Protein AF-B1WVE5-F1 (afdb_monomer_lite)

Secondary structure (DSSP, 8-state):
--HHHHHHHHHHHH-HHHHHHHHHHHHHHHHHTT-TT--HHHHHHS-HHHHHHHHHHHH-HHHHHHHHHHHHHHHHHHHHHHHH--

Structure (mmCIF, N/CA/C/O backbone):
data_AF-B1WVE5-F1
#
_entry.id   AF-B1WVE5-F1
#
loop_
_atom_site.group_PDB
_atom_site.id
_atom_site.type_symbol
_atom_site.label_atom_id
_atom_site.label_alt_id
_atom_site.label_comp_id
_atom_site.label_asym_id
_atom_site.label_entity_id
_atom_site.label_seq_id
_atom_site.pdbx_PDB_ins_code
_atom_site.Cartn_x
_atom_site.Cartn_y
_atom_site.Cartn_z
_atom_site.occupancy
_atom_site.B_iso_or_equiv
_atom_site.auth_seq_id
_atom_site.auth_comp_id
_atom_site.auth_asym_id
_atom_site.auth_atom_id
_atom_site.pdbx_PDB_model_num
ATOM 1 N N . MET A 1 1 ? 1.116 -19.203 -5.131 1.00 55.31 1 MET A N 1
ATOM 2 C CA . MET A 1 1 ? 1.601 -17.919 -5.690 1.00 55.31 1 MET A CA 1
ATOM 3 C C . MET A 1 1 ? 0.898 -17.685 -7.027 1.00 55.31 1 MET A C 1
ATOM 5 O O . MET A 1 1 ? 0.986 -18.550 -7.886 1.00 55.31 1 MET A O 1
ATOM 9 N N . SER A 1 2 ? 0.113 -16.611 -7.180 1.00 74.38 2 SER A N 1
ATOM 10 C CA . SER A 1 2 ? -0.709 -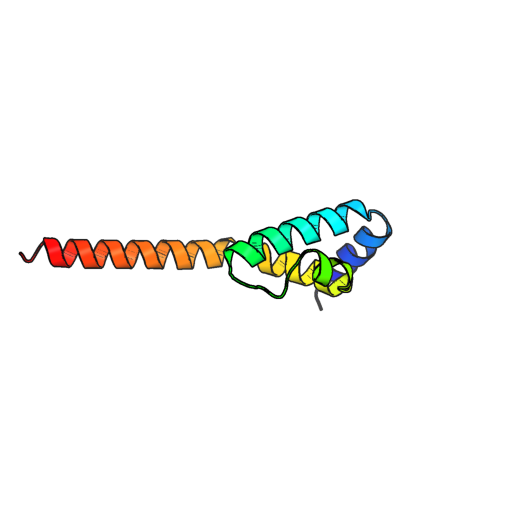16.374 -8.387 1.00 74.38 2 SER A CA 1
ATOM 11 C C . SER A 1 2 ? 0.123 -15.822 -9.550 1.00 74.38 2 SER A C 1
ATOM 13 O O . SER A 1 2 ? 0.920 -14.904 -9.357 1.00 74.38 2 SER A O 1
ATOM 15 N N . PHE A 1 3 ? -0.100 -16.321 -10.771 1.00 77.62 3 PHE A N 1
ATOM 16 C CA . PHE A 1 3 ? 0.630 -15.914 -11.984 1.00 77.62 3 PHE A CA 1
ATOM 17 C C . PHE A 1 3 ? 0.534 -14.399 -12.262 1.00 77.62 3 PHE A C 1
ATOM 19 O O . PHE A 1 3 ? 1.477 -13.773 -12.745 1.00 77.62 3 PHE A O 1
ATOM 26 N N . ARG A 1 4 ? -0.583 -13.772 -11.863 1.00 78.62 4 ARG A N 1
ATOM 27 C CA . ARG A 1 4 ? -0.813 -12.323 -12.004 1.00 78.62 4 ARG A CA 1
ATOM 28 C C . ARG A 1 4 ? 0.183 -11.472 -11.209 1.00 78.62 4 ARG A C 1
ATOM 30 O O . ARG A 1 4 ? 0.534 -10.380 -11.650 1.00 78.62 4 ARG A O 1
ATOM 37 N N . LEU A 1 5 ? 0.654 -11.968 -10.065 1.00 83.19 5 LEU A N 1
ATOM 38 C CA . LEU A 1 5 ? 1.600 -11.249 -9.205 1.00 83.19 5 LEU A CA 1
ATOM 39 C C . LEU A 1 5 ? 3.008 -11.230 -9.802 1.00 83.19 5 LEU A C 1
ATOM 41 O O . LEU A 1 5 ? 3.724 -10.245 -9.663 1.00 83.19 5 LEU A O 1
ATOM 45 N N . ILE A 1 6 ? 3.397 -12.296 -10.502 1.00 82.44 6 ILE A N 1
ATOM 46 C CA . ILE A 1 6 ? 4.698 -12.385 -11.177 1.00 82.44 6 ILE A CA 1
ATOM 47 C C . ILE A 1 6 ? 4.744 -11.411 -12.361 1.00 82.44 6 ILE A C 1
ATOM 49 O O . ILE A 1 6 ? 5.704 -10.656 -12.506 1.00 82.44 6 ILE A O 1
ATOM 53 N N . ILE A 1 7 ? 3.668 -11.347 -13.153 1.00 86.19 7 ILE A N 1
ATOM 54 C CA . ILE A 1 7 ? 3.551 -10.387 -14.262 1.00 86.19 7 ILE A CA 1
ATOM 55 C C . ILE A 1 7 ? 3.655 -8.940 -13.758 1.00 86.19 7 ILE A C 1
ATOM 57 O O . ILE A 1 7 ? 4.285 -8.108 -14.407 1.00 86.19 7 ILE A O 1
ATOM 61 N N . LEU A 1 8 ? 3.055 -8.619 -12.609 1.00 88.69 8 LEU A N 1
ATOM 62 C CA . LEU A 1 8 ? 3.120 -7.267 -12.044 1.00 88.69 8 LEU A CA 1
ATOM 63 C C . LEU A 1 8 ? 4.530 -6.865 -11.614 1.00 88.69 8 LEU A C 1
ATOM 65 O O . LEU A 1 8 ? 4.944 -5.749 -11.909 1.00 88.69 8 LEU A O 1
ATOM 69 N N . GLN A 1 9 ? 5.285 -7.775 -10.999 1.00 87.69 9 GLN A N 1
ATOM 70 C CA . GLN A 1 9 ? 6.681 -7.507 -10.648 1.00 87.69 9 GLN A CA 1
ATOM 71 C C . GLN A 1 9 ? 7.527 -7.198 -11.887 1.00 87.69 9 GLN A C 1
ATOM 73 O O . GLN A 1 9 ? 8.311 -6.254 -11.881 1.00 87.69 9 GLN A O 1
ATOM 78 N N . LEU A 1 10 ? 7.327 -7.939 -12.981 1.00 90.50 10 LEU A N 1
ATOM 79 C CA . LEU A 1 10 ? 7.989 -7.635 -14.252 1.00 90.50 10 LEU A CA 1
ATOM 80 C C . LEU A 1 10 ? 7.567 -6.259 -14.779 1.00 90.50 10 LEU A C 1
ATOM 82 O O . LEU A 1 10 ? 8.417 -5.463 -15.165 1.00 90.50 10 LEU A O 1
ATOM 86 N N . LYS A 1 11 ? 6.271 -5.933 -14.728 1.00 92.69 11 LYS A N 1
ATOM 87 C CA . LYS A 1 11 ? 5.771 -4.613 -15.140 1.00 92.69 11 LYS A CA 1
ATOM 88 C C . LYS A 1 11 ? 6.373 -3.470 -14.328 1.00 92.69 11 LYS A C 1
ATOM 90 O O . LYS A 1 11 ? 6.651 -2.437 -14.918 1.00 92.69 11 LYS A O 1
ATOM 95 N N . PHE A 1 12 ? 6.614 -3.632 -13.028 1.00 94.75 12 PHE A N 1
ATOM 96 C CA . PHE A 1 12 ? 7.272 -2.595 -12.224 1.00 94.75 12 PHE A CA 1
ATOM 97 C C . PHE A 1 12 ? 8.698 -2.305 -12.694 1.00 94.75 12 PHE A C 1
ATOM 99 O O . PHE A 1 12 ? 9.103 -1.145 -12.691 1.00 94.75 12 PHE A O 1
ATOM 106 N N . LYS A 1 13 ? 9.425 -3.321 -13.177 1.00 92.00 13 LYS A N 1
ATOM 107 C CA . LYS A 1 13 ? 10.772 -3.135 -13.739 1.00 92.00 13 LYS A CA 1
ATOM 108 C C . LYS A 1 13 ? 10.761 -2.337 -15.043 1.00 92.00 13 LYS A C 1
ATOM 110 O O . LYS A 1 13 ? 11.643 -1.514 -15.251 1.00 92.00 13 LYS A O 1
ATOM 115 N N . PHE A 1 14 ? 9.763 -2.555 -15.900 1.00 94.19 14 PHE A N 1
ATOM 116 C CA . PHE A 1 14 ? 9.638 -1.837 -17.177 1.00 94.19 14 PHE A CA 1
ATOM 117 C C . PHE A 1 14 ? 8.902 -0.497 -17.062 1.00 94.19 14 PHE A C 1
ATOM 119 O O . PHE A 1 14 ? 9.078 0.376 -17.906 1.00 94.19 14 PHE A O 1
ATOM 126 N N . LEU A 1 15 ? 8.075 -0.324 -16.030 1.00 95.44 15 LEU A N 1
ATOM 127 C CA . LEU A 1 15 ? 7.261 0.866 -15.812 1.00 95.44 15 LEU A CA 1
ATOM 128 C C . LEU A 1 15 ? 7.277 1.261 -14.323 1.00 95.44 15 LEU A C 1
ATOM 130 O O . LEU A 1 15 ? 6.305 1.011 -13.603 1.00 95.44 15 LEU A O 1
ATOM 134 N N . PRO A 1 16 ? 8.350 1.916 -13.843 1.00 93.62 16 PRO A N 1
ATOM 135 C CA . PRO A 1 16 ? 8.484 2.297 -12.433 1.00 93.62 16 PRO A CA 1
ATOM 136 C C . PRO A 1 16 ? 7.357 3.214 -11.934 1.00 93.62 16 PRO A C 1
ATOM 138 O O . PRO A 1 16 ? 6.955 3.150 -10.772 1.00 93.62 16 PRO A O 1
ATOM 141 N N . SER A 1 17 ? 6.777 4.025 -12.824 1.00 96.50 17 SER A N 1
ATOM 142 C CA . SER A 1 17 ? 5.623 4.876 -12.510 1.00 96.50 17 SER A CA 1
ATOM 143 C C . SER A 1 17 ? 4.376 4.074 -12.125 1.00 96.50 17 SER A C 1
ATOM 145 O O . SER A 1 17 ? 3.554 4.560 -11.349 1.00 96.50 17 SER A O 1
ATOM 147 N N . LEU A 1 18 ? 4.225 2.837 -12.614 1.00 95.81 18 LEU A N 1
ATOM 148 C CA . LEU A 1 18 ? 3.135 1.949 -12.208 1.00 95.81 18 LEU A CA 1
ATOM 149 C C . LEU A 1 18 ? 3.305 1.5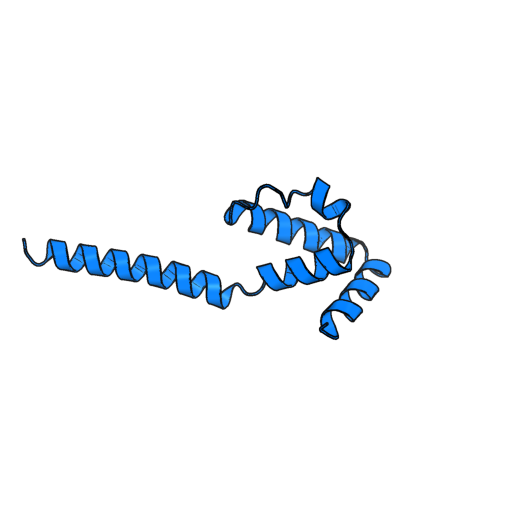01 -10.755 1.00 95.81 18 LEU A C 1
ATOM 151 O O . LEU A 1 18 ? 2.327 1.476 -10.010 1.00 95.81 18 LEU A O 1
ATOM 155 N N . ARG A 1 19 ? 4.543 1.192 -10.347 1.00 96.56 19 ARG A N 1
ATOM 156 C CA . ARG A 1 19 ? 4.864 0.846 -8.958 1.00 96.56 19 ARG A CA 1
ATOM 157 C C . ARG A 1 19 ? 4.504 2.008 -8.033 1.00 96.56 19 ARG A C 1
ATOM 159 O O . ARG A 1 19 ? 3.752 1.806 -7.087 1.00 96.56 19 ARG A O 1
ATOM 166 N N . SER A 1 20 ? 4.925 3.226 -8.378 1.00 96.69 20 SER A N 1
ATOM 167 C CA . SER A 1 20 ? 4.623 4.429 -7.589 1.00 96.69 20 SER A CA 1
ATOM 168 C C . SER A 1 20 ? 3.118 4.677 -7.425 1.00 96.69 20 SER A C 1
ATOM 170 O O . SER A 1 20 ? 2.639 4.919 -6.319 1.00 96.69 20 SER A O 1
ATOM 172 N N . GLN A 1 21 ? 2.335 4.506 -8.495 1.00 96.00 21 GLN A N 1
ATOM 173 C CA . GLN A 1 21 ? 0.872 4.606 -8.417 1.00 96.00 21 GLN A CA 1
ATOM 174 C C . GLN A 1 21 ? 0.250 3.571 -7.469 1.00 96.00 21 GLN A C 1
ATOM 176 O O . GLN A 1 21 ? -0.763 3.853 -6.823 1.00 96.00 21 GLN A O 1
ATOM 181 N N . TYR A 1 22 ? 0.817 2.365 -7.399 1.00 96.25 22 TYR A N 1
ATOM 182 C CA . TYR A 1 22 ? 0.326 1.311 -6.513 1.00 96.25 22 TYR A CA 1
ATOM 183 C C . TYR A 1 22 ? 0.623 1.653 -5.055 1.00 96.25 22 TYR A C 1
ATOM 185 O O . TYR A 1 22 ? -0.281 1.561 -4.229 1.00 96.25 22 TYR A O 1
ATOM 193 N N . GLU A 1 23 ? 1.834 2.120 -4.751 1.00 97.25 23 GLU A N 1
ATOM 194 C CA . GLU A 1 23 ? 2.208 2.583 -3.410 1.00 97.25 23 GLU A CA 1
ATOM 195 C C . GLU A 1 23 ? 1.276 3.682 -2.906 1.00 97.25 23 GLU A C 1
ATOM 197 O O . GLU A 1 23 ? 0.729 3.568 -1.811 1.00 97.25 23 GLU A O 1
ATOM 202 N N . THR A 1 24 ? 1.021 4.707 -3.729 1.00 95.88 24 THR A N 1
ATOM 203 C CA . THR A 1 24 ? 0.113 5.802 -3.366 1.00 95.88 24 THR A CA 1
ATOM 204 C C . THR A 1 24 ? -1.287 5.283 -3.044 1.00 95.88 24 THR A C 1
ATOM 206 O O . THR A 1 24 ? -1.868 5.662 -2.028 1.00 95.88 24 THR A O 1
ATOM 209 N N . LYS A 1 25 ? -1.830 4.380 -3.870 1.00 94.69 25 LYS A N 1
ATOM 210 C CA . LYS A 1 25 ? -3.158 3.793 -3.635 1.00 94.69 25 LYS A CA 1
ATOM 211 C C . LYS A 1 25 ? -3.205 2.945 -2.364 1.00 94.69 25 LYS A C 1
ATOM 213 O O . LYS A 1 25 ? -4.186 3.026 -1.628 1.00 94.69 25 LYS A O 1
ATOM 218 N N . ILE A 1 26 ? -2.166 2.147 -2.111 1.00 95.62 26 ILE A N 1
ATOM 219 C CA . ILE A 1 26 ? -2.045 1.327 -0.900 1.00 95.62 26 ILE A CA 1
ATOM 220 C C . ILE A 1 26 ? -2.011 2.233 0.331 1.00 95.62 26 ILE A C 1
ATOM 222 O O . ILE A 1 26 ? -2.834 2.056 1.217 1.00 95.62 26 ILE A O 1
ATOM 226 N N . SER A 1 27 ? -1.134 3.238 0.357 1.00 95.56 27 SER A N 1
ATOM 227 C CA . SER A 1 27 ? -0.996 4.192 1.468 1.00 95.56 27 SER A CA 1
ATOM 228 C C . SER A 1 27 ? -2.296 4.947 1.760 1.00 95.56 27 SER A C 1
ATOM 230 O O . SER A 1 27 ? -2.722 5.052 2.910 1.00 95.56 27 SER A O 1
ATOM 232 N N . GLN A 1 28 ? -2.994 5.418 0.722 1.00 92.88 28 GLN A N 1
ATOM 233 C CA . GLN A 1 28 ? -4.282 6.100 0.880 1.00 92.88 28 GLN A CA 1
ATOM 234 C C . GLN A 1 28 ? -5.351 5.195 1.503 1.00 92.88 28 GLN A C 1
ATOM 236 O O . GLN A 1 28 ? -6.036 5.613 2.436 1.00 92.88 28 GLN A O 1
ATOM 241 N N . ARG A 1 29 ? -5.485 3.954 1.024 1.00 91.38 29 ARG A N 1
ATOM 242 C CA . ARG A 1 29 ? -6.465 2.998 1.568 1.00 91.38 29 ARG A CA 1
ATOM 243 C C . ARG A 1 29 ? -6.071 2.496 2.953 1.00 91.38 29 ARG A C 1
ATOM 245 O O . ARG A 1 29 ? -6.915 2.403 3.835 1.00 91.38 29 ARG A O 1
ATOM 252 N N . ALA A 1 30 ? -4.785 2.261 3.180 1.00 92.25 30 ALA A N 1
ATOM 253 C CA . ALA A 1 30 ? -4.255 1.887 4.480 1.00 92.25 30 ALA A CA 1
ATOM 254 C C . ALA A 1 30 ? -4.576 2.930 5.557 1.00 92.25 30 ALA A C 1
ATOM 256 O O . ALA A 1 30 ? -4.974 2.558 6.658 1.00 92.25 30 ALA A O 1
ATOM 257 N N . LYS A 1 31 ? -4.483 4.227 5.228 1.00 90.44 31 LYS A N 1
ATOM 258 C CA . LYS A 1 31 ? -4.892 5.319 6.126 1.00 90.44 31 LYS A CA 1
ATOM 259 C C . LYS A 1 31 ? -6.380 5.261 6.474 1.00 90.44 31 LYS A C 1
ATOM 261 O O . LYS A 1 31 ? -6.721 5.436 7.637 1.00 90.44 31 LYS A O 1
ATOM 266 N N . GLN A 1 32 ? -7.251 4.981 5.502 1.00 87.75 32 GLN A N 1
ATOM 267 C CA . GLN A 1 32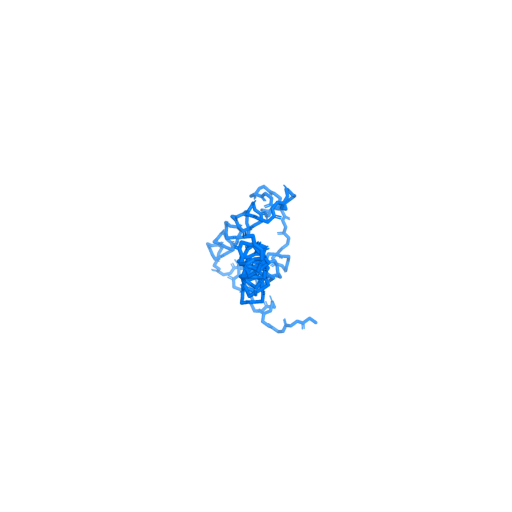 ? -8.696 4.817 5.745 1.00 87.75 32 GLN A CA 1
ATOM 268 C C . GLN A 1 32 ? -8.996 3.633 6.675 1.00 87.75 32 GLN A C 1
ATOM 270 O O . GLN A 1 32 ? -9.950 3.670 7.447 1.00 87.75 32 GLN A O 1
ATOM 275 N N . ASP A 1 33 ? -8.148 2.608 6.623 1.00 85.81 33 ASP A N 1
ATOM 276 C CA . ASP A 1 33 ? -8.282 1.368 7.381 1.00 85.81 33 ASP A CA 1
ATOM 277 C C . ASP A 1 33 ? -7.472 1.341 8.691 1.00 85.81 33 ASP A C 1
ATOM 279 O O . ASP A 1 33 ? -7.444 0.318 9.374 1.00 85.81 33 ASP A O 1
ATOM 283 N N . ASN A 1 34 ? -6.832 2.456 9.062 1.00 88.81 34 ASN A N 1
ATOM 284 C CA . ASN A 1 34 ? -5.966 2.601 10.241 1.00 88.81 34 ASN A CA 1
ATOM 285 C C . ASN A 1 34 ? -4.726 1.680 10.261 1.00 88.81 34 ASN A C 1
ATOM 287 O O . ASN A 1 34 ? -4.164 1.406 11.322 1.00 88.81 34 ASN A O 1
ATOM 291 N N . TYR A 1 35 ? -4.243 1.236 9.098 1.00 93.00 35 TYR A N 1
ATOM 292 C CA . TYR A 1 35 ? -2.972 0.515 8.982 1.00 93.00 35 TYR A CA 1
ATOM 293 C C . TYR A 1 35 ? -1.788 1.493 8.990 1.00 93.00 35 TYR A C 1
ATOM 295 O O . TYR A 1 35 ? -1.275 1.896 7.945 1.00 93.00 35 TYR A O 1
ATOM 303 N N . THR A 1 36 ? -1.328 1.864 10.184 1.00 91.19 36 THR A N 1
ATOM 304 C CA . THR A 1 36 ? -0.290 2.894 10.397 1.00 91.19 36 THR A CA 1
ATOM 305 C C . THR A 1 36 ? 1.094 2.527 9.855 1.00 91.19 36 THR A C 1
ATOM 307 O O . THR A 1 36 ? 1.883 3.417 9.552 1.00 91.19 36 THR A O 1
ATOM 310 N N . ALA A 1 37 ? 1.391 1.235 9.688 1.00 93.69 37 ALA A N 1
ATOM 311 C CA . ALA A 1 37 ? 2.682 0.757 9.192 1.00 93.69 37 ALA A CA 1
ATOM 312 C C . ALA A 1 37 ? 2.848 0.866 7.664 1.00 93.69 37 ALA A C 1
ATOM 314 O O . ALA A 1 37 ? 3.967 0.771 7.166 1.00 93.69 37 ALA A O 1
ATOM 315 N N . LEU A 1 38 ? 1.769 1.060 6.901 1.00 95.75 38 LEU A N 1
ATOM 316 C CA . LEU A 1 38 ? 1.804 1.103 5.433 1.00 95.75 38 LEU A CA 1
ATOM 317 C C . LEU A 1 38 ? 1.934 2.545 4.921 1.00 95.75 38 LEU A C 1
ATOM 319 O O . LEU A 1 38 ? 1.108 3.033 4.151 1.00 95.75 38 LEU A O 1
ATOM 323 N N . THR A 1 39 ? 2.967 3.241 5.395 1.00 93.94 39 THR A N 1
ATOM 324 C CA . THR A 1 39 ? 3.294 4.610 4.975 1.00 93.94 39 THR A CA 1
ATOM 325 C C . THR A 1 39 ? 4.003 4.629 3.622 1.00 93.94 39 THR A C 1
ATOM 327 O O . THR A 1 39 ? 4.574 3.627 3.191 1.00 93.94 39 THR A O 1
ATOM 330 N N . ASP A 1 40 ? 4.041 5.796 2.971 1.00 93.38 40 ASP A N 1
ATOM 331 C CA . ASP A 1 40 ? 4.762 5.966 1.701 1.00 93.38 40 ASP A CA 1
ATOM 332 C C . ASP A 1 40 ? 6.247 5.574 1.816 1.00 93.38 40 ASP A C 1
ATOM 334 O O . ASP A 1 40 ? 6.803 5.018 0.874 1.00 93.38 40 ASP A O 1
ATOM 338 N N . SER A 1 41 ? 6.891 5.831 2.964 1.00 94.50 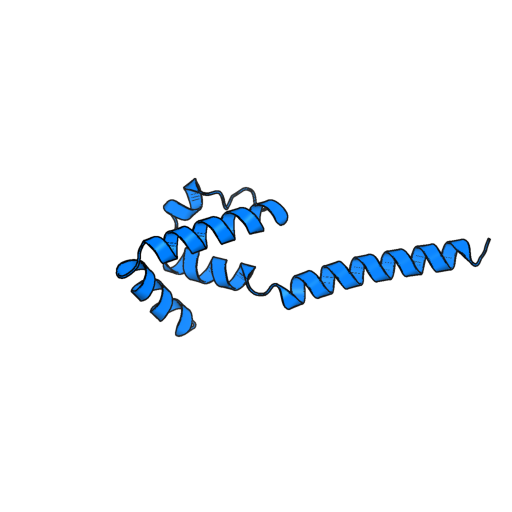41 SER A N 1
ATOM 339 C CA . SER A 1 41 ? 8.294 5.453 3.201 1.00 94.50 41 SER A CA 1
ATOM 340 C C . SER A 1 41 ? 8.462 3.936 3.256 1.00 94.50 41 SER A C 1
ATOM 342 O O . SER A 1 41 ? 9.285 3.376 2.538 1.00 94.50 41 SER A O 1
ATOM 344 N N . ASN A 1 42 ? 7.626 3.258 4.043 1.00 96.44 42 ASN A N 1
ATOM 345 C CA . ASN A 1 42 ? 7.725 1.811 4.227 1.00 96.44 42 ASN A CA 1
ATOM 346 C C . ASN A 1 42 ? 7.379 1.047 2.938 1.00 96.44 42 ASN A C 1
ATOM 348 O O . ASN A 1 42 ? 7.939 -0.012 2.667 1.00 96.44 42 ASN A O 1
ATOM 352 N N . LEU A 1 43 ? 6.473 1.584 2.114 1.00 97.38 43 LEU A N 1
ATOM 353 C CA . LEU A 1 43 ? 6.119 0.990 0.822 1.00 97.38 43 LEU A CA 1
ATOM 354 C C . LEU A 1 43 ? 7.244 1.134 -0.216 1.00 97.38 43 LEU A C 1
ATOM 356 O O . LEU A 1 43 ? 7.476 0.204 -0.992 1.00 97.38 43 LEU A O 1
ATOM 360 N N . LYS A 1 44 ? 8.008 2.232 -0.182 1.00 96.44 44 LYS A N 1
ATOM 361 C CA . LYS A 1 44 ? 9.186 2.407 -1.050 1.00 96.44 44 LYS A CA 1
ATOM 362 C C . LYS A 1 44 ? 10.257 1.356 -0.806 1.00 96.44 44 LYS A C 1
ATOM 364 O O . LYS A 1 44 ? 10.860 0.882 -1.764 1.00 96.44 44 LYS A O 1
ATOM 369 N N . GLU A 1 45 ? 10.443 0.957 0.445 1.00 96.94 45 GLU A N 1
ATOM 370 C CA . GLU A 1 45 ? 11.395 -0.088 0.839 1.00 96.94 45 GLU A CA 1
ATOM 371 C C . GLU A 1 45 ? 10.857 -1.508 0.604 1.00 96.94 45 GLU A C 1
ATOM 373 O O . GLU A 1 45 ? 11.613 -2.481 0.582 1.00 96.94 45 GLU A O 1
ATOM 378 N N . ALA A 1 46 ? 9.547 -1.653 0.400 1.00 96.06 46 ALA A N 1
ATOM 379 C CA . ALA A 1 46 ? 8.920 -2.948 0.209 1.00 96.06 46 ALA A CA 1
ATOM 380 C C . ALA A 1 46 ? 9.260 -3.571 -1.154 1.00 96.06 46 ALA A C 1
ATOM 382 O O . ALA A 1 46 ? 9.369 -2.901 -2.186 1.00 96.06 46 ALA A O 1
ATOM 383 N N . SER A 1 47 ? 9.341 -4.904 -1.177 1.00 95.69 47 SER A N 1
ATOM 384 C CA . SER A 1 47 ? 9.578 -5.649 -2.414 1.00 95.69 47 SER A CA 1
ATOM 385 C C . SER A 1 47 ? 8.460 -5.440 -3.446 1.00 95.69 47 SER A C 1
ATOM 387 O O . SER A 1 47 ? 7.295 -5.230 -3.095 1.00 95.69 47 SER A O 1
ATOM 389 N N . ASP A 1 48 ? 8.788 -5.592 -4.731 1.00 95.31 48 ASP A N 1
ATOM 390 C CA . ASP A 1 48 ? 7.804 -5.559 -5.822 1.00 95.31 48 ASP A CA 1
ATOM 391 C C . ASP A 1 48 ? 6.671 -6.580 -5.604 1.00 95.31 48 ASP A C 1
ATOM 393 O O . ASP A 1 48 ? 5.501 -6.297 -5.875 1.00 95.31 48 ASP A O 1
ATOM 397 N N . LEU A 1 49 ? 6.997 -7.762 -5.065 1.00 93.56 49 LEU A N 1
ATOM 398 C CA . LEU A 1 49 ? 6.011 -8.785 -4.712 1.00 93.56 49 LEU A CA 1
ATOM 399 C C . LEU A 1 49 ? 5.070 -8.297 -3.603 1.00 93.56 49 LEU A C 1
ATOM 401 O O . LEU A 1 49 ? 3.862 -8.525 -3.679 1.00 93.56 49 LEU A O 1
ATOM 405 N N . THR A 1 50 ? 5.602 -7.617 -2.588 1.00 95.00 50 THR A N 1
ATOM 406 C CA . THR A 1 50 ? 4.812 -7.040 -1.493 1.00 95.00 50 THR A CA 1
ATOM 407 C C . THR A 1 50 ? 3.848 -5.982 -2.023 1.00 95.00 50 THR A C 1
ATOM 409 O O . THR A 1 50 ? 2.656 -6.055 -1.732 1.00 95.00 50 THR A O 1
ATOM 412 N N . ILE A 1 51 ? 4.321 -5.056 -2.865 1.00 96.69 51 ILE A N 1
ATOM 413 C CA . ILE A 1 51 ? 3.475 -4.016 -3.472 1.00 96.69 51 ILE A CA 1
ATOM 414 C C . ILE A 1 51 ? 2.376 -4.624 -4.346 1.00 96.69 51 ILE A C 1
ATOM 416 O O . ILE A 1 51 ? 1.215 -4.228 -4.239 1.00 96.69 51 ILE A O 1
ATOM 420 N N . ALA A 1 52 ? 2.703 -5.622 -5.170 1.00 93.38 52 ALA A N 1
ATOM 421 C CA . ALA A 1 52 ? 1.711 -6.299 -5.999 1.00 93.38 52 ALA A CA 1
ATOM 422 C C . ALA A 1 52 ? 0.626 -6.983 -5.149 1.00 93.38 52 ALA A C 1
ATOM 424 O O . ALA A 1 52 ? -0.558 -6.859 -5.459 1.00 93.38 52 ALA A O 1
ATOM 425 N N . ASN A 1 53 ? 1.011 -7.669 -4.069 1.00 92.25 53 ASN A N 1
ATOM 426 C CA . ASN A 1 53 ? 0.065 -8.329 -3.166 1.00 92.25 53 ASN A CA 1
ATOM 427 C C . ASN A 1 53 ? -0.828 -7.332 -2.425 1.00 92.25 53 ASN A C 1
ATOM 429 O O . ASN A 1 53 ? -2.049 -7.477 -2.443 1.00 92.25 53 ASN A O 1
ATOM 433 N N . LEU A 1 54 ? -0.230 -6.311 -1.804 1.00 93.31 54 LEU A N 1
ATOM 434 C CA . LEU A 1 54 ? -0.968 -5.296 -1.054 1.00 93.31 54 LEU A CA 1
ATOM 435 C C . LEU A 1 54 ? -1.958 -4.557 -1.953 1.00 93.31 54 LEU A C 1
ATOM 437 O O . LEU A 1 54 ? -3.098 -4.339 -1.558 1.00 93.31 54 LEU A O 1
ATOM 441 N N . TYR A 1 55 ? -1.568 -4.232 -3.186 1.00 93.00 55 TYR A N 1
ATOM 442 C CA . TYR A 1 55 ? -2.477 -3.594 -4.131 1.00 93.00 55 TYR A CA 1
ATOM 443 C C . TYR A 1 55 ? -3.743 -4.425 -4.368 1.00 93.00 55 TYR A C 1
ATOM 445 O O . TYR A 1 55 ? -4.842 -3.877 -4.336 1.00 93.00 55 TYR A O 1
ATOM 453 N N . TRP A 1 56 ? -3.610 -5.739 -4.572 1.00 89.12 56 TRP A N 1
ATOM 454 C CA . TRP A 1 56 ? -4.770 -6.612 -4.773 1.00 89.12 56 TRP A CA 1
ATOM 455 C C . TRP A 1 56 ? -5.602 -6.791 -3.512 1.00 89.12 56 TRP A C 1
ATOM 457 O O . TRP A 1 56 ? -6.821 -6.693 -3.597 1.00 89.12 56 TRP A O 1
ATOM 467 N N . TYR A 1 57 ? -4.958 -6.954 -2.354 1.00 88.38 57 TYR A N 1
ATOM 468 C CA . TYR A 1 57 ? -5.646 -6.987 -1.064 1.00 88.38 57 TYR A CA 1
ATOM 469 C C . TYR A 1 57 ? -6.558 -5.767 -0.890 1.00 88.38 57 TYR A C 1
ATOM 471 O O . TYR A 1 57 ? -7.739 -5.895 -0.579 1.00 88.38 57 TYR A O 1
ATOM 479 N N . PHE A 1 58 ? -6.032 -4.576 -1.177 1.00 87.19 58 PHE A N 1
ATOM 480 C CA . PHE A 1 58 ? -6.820 -3.357 -1.088 1.00 87.19 58 PHE A CA 1
ATOM 481 C C . PHE A 1 58 ? -7.839 -3.209 -2.224 1.00 87.19 58 PHE A C 1
ATOM 483 O O . PHE A 1 58 ? -8.768 -2.422 -2.063 1.00 87.19 58 PHE A O 1
ATOM 490 N N . GLN A 1 59 ? -7.685 -3.894 -3.366 1.00 82.81 59 GLN A N 1
ATOM 491 C CA . GLN A 1 59 ? -8.624 -3.863 -4.499 1.00 82.81 59 GLN A CA 1
ATOM 492 C C . GLN A 1 59 ? -9.851 -4.764 -4.337 1.00 82.81 59 GLN A C 1
ATOM 494 O O . GLN A 1 59 ? -10.846 -4.490 -5.009 1.00 82.81 59 GLN A O 1
ATOM 499 N N . ASP A 1 60 ? -9.857 -5.717 -3.399 1.00 68.62 60 ASP A N 1
ATOM 500 C CA . ASP A 1 60 ? -11.043 -6.513 -3.015 1.00 68.62 60 ASP A CA 1
ATOM 501 C C . ASP A 1 60 ? -12.065 -5.709 -2.177 1.00 68.62 60 ASP A C 1
ATOM 503 O O . ASP A 1 60 ? -12.709 -6.163 -1.229 1.00 68.62 60 ASP A O 1
ATOM 507 N N . VAL A 1 61 ? -12.270 -4.474 -2.621 1.00 59.12 61 VAL A N 1
ATOM 508 C CA . VAL A 1 61 ? -13.256 -3.491 -2.197 1.00 59.12 61 VAL A CA 1
ATOM 509 C C . VAL A 1 61 ? -14.696 -4.036 -2.106 1.00 59.12 61 VAL A C 1
ATOM 511 O O . VAL A 1 61 ? -15.385 -3.616 -1.172 1.00 59.12 61 VAL A O 1
ATOM 514 N N . PRO A 1 62 ? -15.191 -4.950 -2.976 1.00 59.50 62 PRO A N 1
ATOM 515 C CA . PRO A 1 62 ? -16.599 -5.349 -2.937 1.00 59.50 62 PRO A CA 1
ATOM 516 C C . PRO A 1 62 ? -17.012 -5.945 -1.589 1.00 59.50 62 PRO A C 1
ATOM 518 O O . PRO A 1 62 ? -18.025 -5.541 -1.027 1.00 59.50 62 PRO A O 1
ATOM 521 N N . ILE A 1 63 ? -16.197 -6.833 -1.014 1.00 62.31 63 ILE A N 1
ATOM 522 C CA . ILE A 1 63 ? -16.546 -7.532 0.230 1.00 62.31 63 ILE A CA 1
ATOM 523 C C . ILE A 1 63 ? -16.485 -6.569 1.419 1.00 62.31 63 ILE A C 1
ATOM 525 O O . ILE A 1 63 ? -17.397 -6.539 2.245 1.00 62.31 63 ILE A O 1
ATOM 529 N N . LYS A 1 64 ? -15.450 -5.724 1.488 1.00 64.38 64 LYS A N 1
ATOM 530 C CA . LYS A 1 64 ? -15.285 -4.783 2.603 1.00 64.38 64 LYS A CA 1
ATOM 531 C C . LYS A 1 64 ? -16.365 -3.697 2.609 1.00 64.38 64 LYS A C 1
ATOM 533 O O . LYS A 1 64 ? -16.906 -3.376 3.668 1.00 64.38 64 LYS A O 1
ATOM 538 N N . GLN A 1 65 ? -16.734 -3.181 1.433 1.00 63.69 65 GLN A N 1
ATOM 539 C CA . GLN A 1 65 ? -17.851 -2.242 1.300 1.00 63.69 65 GLN A CA 1
ATOM 540 C C . GLN A 1 65 ? -19.196 -2.902 1.611 1.00 63.69 65 GLN A C 1
ATOM 542 O O . GLN A 1 65 ? -20.018 -2.288 2.288 1.00 63.69 65 GLN A O 1
ATOM 547 N N . MET A 1 66 ? -19.415 -4.148 1.174 1.00 67.38 66 MET A N 1
ATOM 548 C CA . MET A 1 66 ? -20.627 -4.900 1.515 1.00 67.38 66 MET A CA 1
ATOM 549 C C . MET A 1 66 ? -20.758 -5.096 3.029 1.00 67.38 66 MET A C 1
ATOM 551 O O . MET A 1 66 ? -21.819 -4.820 3.582 1.00 67.38 66 MET A O 1
ATOM 555 N N . ILE A 1 67 ? -19.684 -5.490 3.721 1.00 75.38 67 ILE A N 1
ATOM 556 C CA . ILE A 1 67 ? -19.692 -5.664 5.183 1.00 75.38 67 ILE A CA 1
ATOM 557 C C . ILE A 1 67 ? -19.978 -4.336 5.895 1.00 75.38 67 ILE A C 1
ATOM 559 O O . ILE A 1 67 ? -20.818 -4.289 6.797 1.00 75.38 67 ILE A O 1
ATOM 563 N N . HIS A 1 68 ? -19.326 -3.245 5.483 1.00 72.44 68 HIS A N 1
ATOM 564 C CA . HIS A 1 68 ? -19.537 -1.934 6.100 1.00 72.44 68 HIS A CA 1
ATOM 565 C C . HIS A 1 68 ? -20.969 -1.421 5.881 1.00 72.44 68 HIS A C 1
ATOM 567 O O . HIS A 1 68 ? -21.631 -1.003 6.832 1.00 72.44 68 HIS A O 1
ATOM 573 N N . LYS A 1 69 ? -21.485 -1.537 4.650 1.00 72.69 69 LYS A N 1
ATOM 574 C CA . LYS A 1 69 ? -22.859 -1.159 4.294 1.00 72.69 69 LYS A CA 1
ATOM 575 C C . LYS A 1 69 ? -23.894 -1.971 5.076 1.00 72.69 69 LYS A C 1
ATOM 577 O O . LYS A 1 69 ? -24.826 -1.393 5.626 1.00 72.69 69 LYS A O 1
ATOM 582 N N . ASN A 1 70 ? -23.702 -3.285 5.194 1.00 80.12 70 ASN A N 1
ATOM 583 C CA . ASN A 1 70 ? -24.597 -4.152 5.963 1.00 80.12 70 ASN A CA 1
ATOM 584 C C . ASN A 1 70 ? -24.573 -3.815 7.459 1.00 80.12 70 ASN A C 1
ATOM 586 O O . ASN A 1 70 ? -25.620 -3.769 8.095 1.00 80.12 70 ASN A O 1
ATOM 590 N N . THR A 1 71 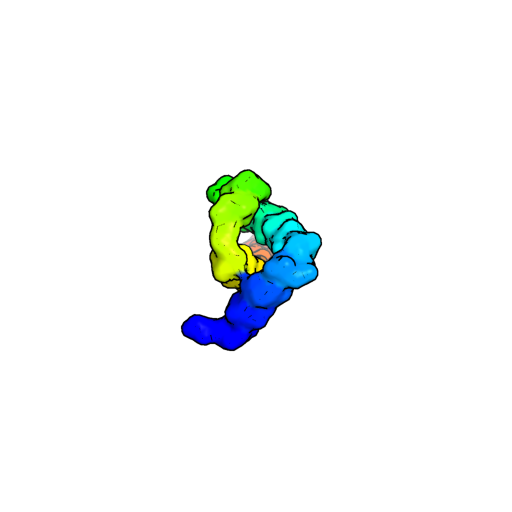? -23.397 -3.507 8.013 1.00 87.25 71 THR A N 1
ATOM 591 C CA . THR A 1 71 ? -23.264 -3.095 9.420 1.00 87.25 71 THR A CA 1
ATOM 592 C C . THR A 1 71 ? -24.028 -1.798 9.706 1.00 87.25 71 THR A C 1
ATOM 594 O O . THR A 1 71 ? -24.692 -1.695 10.735 1.00 87.25 71 THR A O 1
ATOM 597 N N . ILE A 1 72 ? -23.965 -0.815 8.801 1.00 88.69 72 ILE A N 1
ATOM 598 C CA . ILE A 1 72 ? -24.722 0.440 8.927 1.00 88.69 72 ILE A CA 1
ATOM 599 C C . ILE A 1 72 ? -26.225 0.178 8.819 1.00 88.69 72 ILE A C 1
ATOM 601 O O . ILE A 1 72 ? -26.979 0.637 9.672 1.00 88.69 72 ILE A O 1
ATOM 605 N N . ASN A 1 73 ? -26.656 -0.591 7.818 1.00 88.69 73 ASN A N 1
ATOM 606 C CA . ASN A 1 73 ? -28.071 -0.903 7.624 1.00 88.69 73 ASN A CA 1
ATOM 607 C C . ASN A 1 73 ? -28.664 -1.613 8.847 1.00 88.69 73 ASN A C 1
ATOM 609 O O . ASN A 1 73 ? -29.708 -1.201 9.334 1.00 88.69 73 ASN A O 1
ATOM 613 N N . ASN A 1 74 ? -27.961 -2.598 9.410 1.00 89.75 74 ASN A N 1
ATOM 614 C CA . ASN A 1 74 ? -28.421 -3.307 10.605 1.00 89.75 74 ASN A CA 1
ATOM 615 C C . ASN A 1 74 ? -28.557 -2.376 11.820 1.00 89.75 74 ASN A C 1
ATOM 617 O O . ASN A 1 74 ? -29.508 -2.504 12.586 1.00 89.75 74 ASN A O 1
ATOM 621 N N . LYS A 1 75 ? -27.637 -1.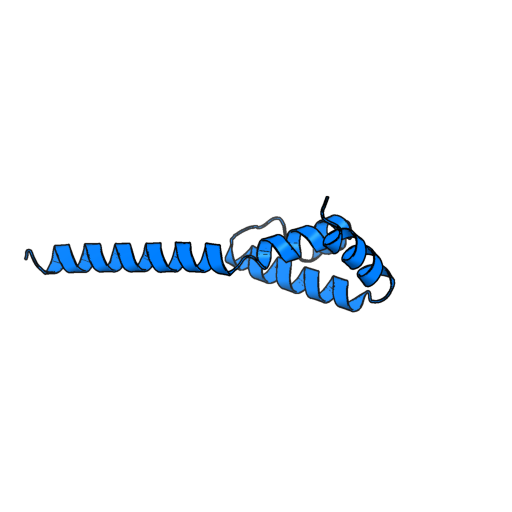414 11.991 1.00 93.81 75 LYS A N 1
ATOM 622 C CA . LYS A 1 75 ? -27.747 -0.396 13.049 1.00 93.81 75 LYS A CA 1
ATOM 623 C C . LYS A 1 75 ? -28.946 0.528 12.835 1.00 93.81 75 LYS A C 1
ATOM 625 O O . LYS A 1 75 ? -29.608 0.882 13.802 1.00 93.81 75 LYS A O 1
ATOM 630 N N . ILE A 1 76 ? -29.231 0.909 11.590 1.00 92.62 76 ILE A N 1
ATOM 631 C CA . ILE A 1 76 ? -30.394 1.740 11.255 1.00 92.62 76 ILE A CA 1
ATOM 632 C C . ILE A 1 76 ? -31.699 0.983 11.529 1.00 92.62 76 ILE A C 1
ATOM 634 O O . ILE A 1 76 ? -32.612 1.563 12.108 1.00 92.62 76 ILE A O 1
ATOM 638 N N . GLU A 1 77 ? -31.789 -0.297 11.162 1.00 93.62 77 GLU A N 1
ATOM 639 C CA . GLU A 1 77 ? -32.979 -1.112 11.440 1.00 93.62 77 GLU A CA 1
ATOM 640 C C . GLU A 1 77 ? -33.211 -1.310 12.940 1.00 93.62 77 GLU A C 1
ATOM 642 O O . GLU A 1 77 ? -34.342 -1.181 13.400 1.00 93.62 77 GLU A O 1
ATOM 647 N N . ALA A 1 78 ? -32.149 -1.535 13.720 1.00 90.25 78 ALA A N 1
ATOM 648 C CA . ALA A 1 78 ? -32.253 -1.608 15.177 1.00 90.25 78 ALA A CA 1
ATOM 649 C C . ALA A 1 78 ? -32.826 -0.307 15.772 1.00 90.25 78 ALA A C 1
ATOM 651 O O . ALA A 1 78 ? -33.781 -0.346 16.539 1.00 90.25 78 ALA A O 1
ATOM 652 N N . LEU A 1 79 ? -32.323 0.853 15.333 1.00 93.06 79 LEU A N 1
ATOM 653 C CA . LEU A 1 79 ? -32.829 2.156 15.780 1.00 93.06 79 LEU A CA 1
ATOM 654 C C . LEU A 1 79 ? -34.290 2.402 15.365 1.00 93.06 79 LEU A C 1
ATOM 656 O O . LEU A 1 79 ? -35.050 3.007 16.116 1.00 93.06 79 LEU A O 1
ATOM 660 N N . ARG A 1 80 ? -34.699 1.943 14.175 1.00 91.69 80 ARG A N 1
ATOM 661 C CA . ARG A 1 80 ? -36.092 2.042 13.703 1.00 91.69 80 ARG A CA 1
ATOM 662 C C . ARG A 1 80 ? -37.043 1.199 14.547 1.00 91.69 80 ARG A C 1
ATOM 664 O O . ARG A 1 80 ? -38.138 1.662 14.848 1.00 91.69 80 ARG A O 1
ATOM 671 N N . LEU A 1 81 ? -36.620 -0.004 14.930 1.00 87.69 81 LEU A N 1
ATOM 672 C CA . LEU A 1 81 ? -37.385 -0.886 15.811 1.00 87.69 81 LEU A CA 1
ATOM 673 C C . LEU A 1 81 ? -37.567 -0.263 17.198 1.00 87.69 81 LEU A C 1
ATOM 675 O O . LEU A 1 81 ? -38.688 -0.238 17.703 1.00 87.69 81 LEU A O 1
ATOM 679 N N . ASP A 1 82 ? -36.510 0.310 17.771 1.00 91.38 82 ASP A N 1
ATOM 680 C CA . ASP A 1 82 ? -36.574 0.977 19.077 1.00 91.38 82 ASP A CA 1
ATOM 681 C C . ASP A 1 82 ? -37.541 2.178 19.062 1.00 91.38 82 ASP A C 1
ATOM 683 O O . ASP A 1 82 ? -38.358 2.334 19.968 1.00 91.38 82 ASP A O 1
ATOM 687 N N . LEU A 1 83 ? -37.520 2.974 17.985 1.00 84.94 83 LEU A N 1
ATOM 688 C CA . LEU A 1 83 ? -38.418 4.121 17.784 1.00 84.94 83 LEU A CA 1
ATOM 689 C C . LEU A 1 83 ? -39.879 3.732 17.514 1.00 84.94 83 LEU A C 1
ATOM 691 O O . LEU A 1 83 ? -40.768 4.551 17.704 1.00 84.94 83 LEU A O 1
ATOM 695 N N . SER A 1 84 ? -40.137 2.515 17.031 1.00 80.00 84 SER A N 1
ATOM 696 C CA . SER A 1 84 ? -41.496 2.028 16.746 1.00 80.00 84 SER A CA 1
ATOM 697 C C . SER A 1 84 ? -42.211 1.426 17.961 1.00 80.00 84 SER A C 1
ATOM 699 O O . SER A 1 84 ? -43.420 1.218 17.916 1.00 80.00 84 SER A O 1
ATOM 701 N N . ASN A 1 85 ? -41.464 1.144 19.034 1.00 74.19 85 ASN A N 1
ATOM 702 C CA . ASN A 1 85 ? -41.960 0.548 20.278 1.00 74.19 85 ASN A CA 1
ATOM 703 C C . ASN A 1 85 ? -42.106 1.575 21.422 1.00 74.19 85 ASN A C 1
ATOM 705 O O . ASN A 1 85 ? -42.307 1.178 22.572 1.00 74.19 85 ASN A O 1
ATOM 709 N N . THR A 1 86 ? -41.979 2.872 21.120 1.00 59.56 86 THR A N 1
ATOM 710 C CA . THR A 1 86 ? -42.193 4.007 22.038 1.00 59.56 86 THR A CA 1
ATOM 711 C C . THR A 1 86 ? -43.381 4.844 21.590 1.00 59.56 86 THR A C 1
ATOM 713 O O . THR A 1 86 ? -44.084 5.355 22.488 1.00 59.56 86 THR A O 1
#

pLDDT: mean 87.45, std 10.6, range [55.31, 97.38]

Organism: Crocosphaera subtropica (strain ATCC 51142 / BH68) (NCBI:txid43989)

Radius of gyration: 18.58 Å; chains: 1; bounding box: 54×24×39 Å

Sequence (86 aa):
MSFRLIILQLKFKFLPSLRSQYETKISQRAKQDNYTALTDSNLKEASDLTIANLYWYFQDVPIKQMIHKNTINNKIEALRLDLSNT

Foldseek 3Di:
DDPQLVVQLVVCVVPVVVLLVLLVLLQVLCVVVVVPCSHSVNSVVDHSSVSSVSSVVSVVVPVVVVVVVVVVVVVVVVVVVVVVVD